Protein AF-A0A7S1CLG6-F1 (afdb_monomer)

Organism: NCBI:txid1486930

Nearest PDB structures (foldseek):
  7m5h-assembly1_B  TM=4.039E-01  e=4.325E-01  Enterococcus faecalis V583
  4f4u-assembly2_B  TM=4.617E-01  e=1.934E+00  Homo sapiens
  2b4y-assembly2_B  TM=4.571E-01  e=1.707E+00  Homo sapiens
  6eqs-assembly4_D  TM=4.333E-01  e=1.707E+00  Homo sapiens
  8z57-assembly1_A  TM=4.292E-01  e=5.589E+00  Homo sapiens

Solvent-accessible surface area (backbone atoms only — not comparable to full-atom values): 8602 Å² total; per-residue (Å²): 88,48,47,64,49,88,90,63,52,60,56,73,78,46,43,48,59,54,29,59,78,67,73,48,89,83,57,78,73,86,66,95,73,90,55,77,70,53,54,57,52,46,51,50,55,61,68,71,42,84,56,43,47,33,36,35,42,45,64,46,83,40,63,70,42,48,54,52,51,45,50,43,48,74,73,67,47,51,55,39,36,28,63,46,72,62,53,94,79,33,48,41,91,92,38,72,53,49,75,66,60,45,51,53,49,43,49,51,52,52,51,44,52,49,54,30,51,79,66,75,32,66,76,27,88,40,69,64,64,37,46,53,50,50,52,55,48,51,54,52,52,55,54,53,67,74,74,111

Foldseek 3Di:
DAFDAPPDDCCPPAQVVLCVVLVHDDDDLHDPDDDPVSVVVVVVRVVPDQEEEYEHDLQALGQVSLVVLLVCLVVVHHYQAEQEQNDCQRDYPNHGDDPVSSVVSNVSSVVSCVSCVVSVHDYDPDSNVSSVVVSVVVVVVVVVVVVD

Secondary structure (DSSP, 8-state):
-EE--TT--HIIIIIHHHHHHTT--------SS--HHHHHHHHHHHHH-SSEEEEE-TTS--HHHHHHHHHHHHTT--EEEEEPPPPTT-EETTEEPPHHHHHHHHHHHHHHHHHHHHTT-PEESSHHHHHHHHHHHHHHHHHHHTT-

InterPro domains:
  IPR039470 Nucleoside 2-deoxyribosyltransferase-like [PF15891] (1-84)

Mean predicted aligned error: 3.55 Å

Structure (mmCIF, N/CA/C/O backbone):
data_AF-A0A7S1CLG6-F1
#
_entry.id   AF-A0A7S1CLG6-F1
#
loop_
_atom_site.group_PDB
_atom_site.id
_atom_site.type_symbol
_atom_site.label_atom_id
_atom_site.label_alt_id
_atom_site.label_comp_id
_atom_site.label_asym_id
_atom_site.label_entity_id
_atom_site.label_seq_id
_atom_site.pdbx_PDB_ins_code
_atom_site.Cartn_x
_atom_site.Cartn_y
_atom_site.Cartn_z
_atom_site.occupancy
_atom_site.B_iso_or_equiv
_atom_site.auth_seq_id
_atom_site.auth_comp_id
_atom_site.auth_asym_id
_atom_site.auth_atom_id
_atom_site.pdbx_PDB_model_num
ATOM 1 N N . LEU A 1 1 ? -7.836 -3.191 0.673 1.00 95.50 1 LEU A N 1
ATOM 2 C CA . LEU A 1 1 ? -6.428 -3.616 0.473 1.00 95.50 1 LEU A CA 1
ATOM 3 C C . LEU A 1 1 ? -5.879 -2.971 -0.803 1.00 95.50 1 LEU A C 1
ATOM 5 O O . LEU A 1 1 ? -6.143 -3.481 -1.885 1.00 95.50 1 LEU A O 1
ATOM 9 N N . GLY A 1 2 ? -5.186 -1.835 -0.699 1.00 95.06 2 GLY A N 1
ATOM 10 C CA . GLY A 1 2 ? -4.715 -1.041 -1.845 1.00 95.06 2 GLY A CA 1
ATOM 11 C C . GLY A 1 2 ? -3.252 -1.299 -2.225 1.00 95.06 2 GLY A C 1
ATOM 12 O O . GLY A 1 2 ? -2.513 -1.960 -1.495 1.00 95.06 2 GLY A O 1
ATOM 13 N N . GLY A 1 3 ? -2.830 -0.767 -3.370 1.00 93.62 3 GLY A N 1
ATOM 14 C CA . GLY A 1 3 ? -1.461 -0.891 -3.872 1.00 93.62 3 GLY A CA 1
ATOM 15 C C . GLY A 1 3 ? -1.276 -2.012 -4.895 1.00 93.62 3 GLY A C 1
ATOM 16 O O . GLY A 1 3 ? -2.227 -2.397 -5.575 1.00 93.62 3 GLY A O 1
ATOM 17 N N . ALA A 1 4 ? -0.039 -2.506 -5.014 1.00 87.38 4 ALA A N 1
ATOM 18 C CA . ALA A 1 4 ? 0.409 -3.448 -6.040 1.00 87.38 4 ALA A CA 1
ATOM 19 C C . ALA A 1 4 ? -0.610 -4.572 -6.283 1.00 87.38 4 ALA A C 1
ATOM 21 O O . ALA A 1 4 ? -1.088 -5.207 -5.340 1.00 87.38 4 ALA A O 1
ATOM 22 N N . CYS A 1 5 ? -0.983 -4.755 -7.549 1.00 84.56 5 CYS A N 1
ATOM 23 C CA . CYS A 1 5 ? -1.955 -5.746 -8.000 1.00 84.56 5 CYS A CA 1
ATOM 24 C C . CYS A 1 5 ? -1.200 -6.886 -8.696 1.00 84.56 5 CYS A C 1
ATOM 26 O O . CYS A 1 5 ? -0.219 -7.374 -8.144 1.00 84.56 5 CYS A O 1
ATOM 28 N N . ASN A 1 6 ? -1.596 -7.292 -9.897 1.00 79.06 6 ASN A N 1
ATOM 29 C CA . ASN A 1 6 ? -0.868 -8.295 -10.673 1.00 79.06 6 ASN A CA 1
ATOM 30 C C . ASN A 1 6 ? 0.581 -7.831 -10.957 1.00 79.06 6 ASN A C 1
ATOM 32 O O . ASN A 1 6 ? 0.781 -6.647 -11.240 1.00 79.06 6 ASN A O 1
ATOM 36 N N . PRO A 1 7 ? 1.592 -8.717 -10.870 1.00 82.50 7 PRO A N 1
ATOM 37 C CA . PRO A 1 7 ? 1.517 -10.161 -10.592 1.00 82.50 7 PRO A CA 1
ATOM 38 C C . PRO A 1 7 ? 1.573 -10.543 -9.097 1.00 82.50 7 PRO A C 1
ATOM 40 O O . PRO A 1 7 ? 1.656 -11.723 -8.768 1.00 82.50 7 PRO A O 1
ATOM 43 N N . THR A 1 8 ? 1.551 -9.571 -8.185 1.00 84.44 8 THR A N 1
ATOM 44 C CA . THR A 1 8 ? 1.806 -9.809 -6.759 1.00 84.44 8 THR A CA 1
ATOM 45 C C . THR A 1 8 ? 0.717 -10.646 -6.093 1.00 84.44 8 THR A C 1
ATOM 47 O O . THR A 1 8 ? -0.470 -10.561 -6.424 1.00 84.44 8 THR A O 1
ATOM 50 N N . ARG A 1 9 ? 1.127 -11.426 -5.089 1.00 91.94 9 ARG A N 1
ATOM 51 C CA . ARG A 1 9 ? 0.239 -12.305 -4.315 1.00 91.94 9 ARG A CA 1
ATOM 52 C C . ARG A 1 9 ? 0.131 -11.939 -2.839 1.00 91.94 9 ARG A C 1
ATOM 54 O O . ARG A 1 9 ? -0.535 -12.641 -2.086 1.00 91.94 9 ARG A O 1
ATOM 61 N N . TRP A 1 10 ? 0.708 -10.812 -2.415 1.00 94.75 10 TRP A N 1
ATOM 62 C CA . TRP A 1 10 ? 0.767 -10.416 -1.001 1.00 94.75 10 TRP A CA 1
ATOM 63 C C . TRP A 1 10 ? -0.598 -10.386 -0.296 1.00 94.75 10 TRP A C 1
ATOM 65 O O . TRP A 1 10 ? -0.671 -10.625 0.912 1.00 94.75 10 TRP A O 1
ATOM 75 N N . ARG A 1 11 ? -1.685 -10.101 -1.034 1.00 95.12 11 ARG A N 1
ATOM 76 C CA . ARG A 1 11 ? -3.051 -10.167 -0.499 1.00 95.12 11 ARG A CA 1
ATOM 77 C C . ARG A 1 11 ? -3.386 -11.589 -0.063 1.00 95.12 11 ARG A C 1
ATOM 79 O O . ARG A 1 11 ? -3.726 -11.791 1.095 1.00 95.12 11 ARG A O 1
ATOM 86 N N . PHE A 1 12 ? -3.236 -12.547 -0.969 1.00 94.25 12 PHE A N 1
ATOM 87 C CA . PHE A 1 12 ? -3.585 -13.949 -0.755 1.00 94.25 12 PHE A CA 1
ATOM 88 C C . PHE A 1 12 ? -2.602 -14.668 0.169 1.00 94.25 12 PHE A C 1
ATOM 90 O O . PHE A 1 12 ? -3.026 -15.448 1.014 1.00 94.25 12 PHE A O 1
ATOM 97 N N . ASP A 1 13 ? -1.305 -14.387 0.038 1.00 94.38 13 ASP A N 1
ATOM 98 C CA . ASP A 1 13 ? -0.261 -15.141 0.736 1.00 94.38 13 ASP A CA 1
ATOM 99 C C . ASP A 1 13 ? -0.018 -14.627 2.170 1.00 94.38 13 ASP A C 1
ATOM 101 O O . ASP A 1 13 ? 0.467 -15.372 3.021 1.00 94.38 13 ASP A O 1
ATOM 105 N N . HIS A 1 14 ? -0.361 -13.365 2.467 1.00 94.44 14 HIS A N 1
ATOM 106 C CA . HIS A 1 14 ? -0.070 -12.752 3.770 1.00 94.44 14 HIS A CA 1
ATOM 107 C C . HIS A 1 14 ? -1.253 -12.012 4.391 1.00 94.44 14 HIS A C 1
ATOM 109 O O . HIS A 1 14 ? -1.607 -12.284 5.537 1.00 94.44 14 HIS A O 1
ATOM 115 N N . ALA A 1 15 ? -1.854 -11.054 3.680 1.00 96.75 15 ALA A N 1
ATOM 116 C CA . ALA A 1 15 ? -2.802 -10.135 4.309 1.00 96.75 15 ALA A CA 1
ATOM 117 C C . ALA A 1 15 ? -4.147 -10.788 4.638 1.00 96.75 15 ALA A C 1
ATOM 119 O O . ALA A 1 15 ? -4.598 -10.705 5.775 1.00 96.75 15 ALA A O 1
ATOM 120 N N . MET A 1 16 ? -4.780 -11.437 3.663 1.00 97.69 16 MET A N 1
ATOM 121 C CA . MET A 1 16 ? -6.103 -12.041 3.817 1.00 97.69 16 MET A CA 1
ATOM 122 C C . MET A 1 16 ? -6.104 -13.143 4.886 1.00 97.69 16 MET A C 1
ATOM 124 O O . MET A 1 16 ? -6.883 -13.004 5.827 1.00 97.69 16 MET A O 1
ATOM 128 N N . PRO A 1 17 ? -5.189 -14.142 4.868 1.00 98.06 17 PRO A N 1
ATOM 129 C CA . PRO A 1 17 ? -5.204 -15.203 5.877 1.00 98.06 17 PRO A CA 1
ATOM 130 C C . PRO A 1 17 ? -5.038 -14.679 7.308 1.00 98.06 17 PRO A C 1
ATOM 132 O O . PRO A 1 17 ? -5.716 -15.137 8.225 1.00 98.06 17 PRO A O 1
ATOM 135 N N . ALA A 1 18 ? -4.155 -13.697 7.512 1.00 98.12 18 ALA A N 1
ATOM 136 C CA . ALA A 1 18 ? -3.920 -13.118 8.831 1.00 98.12 18 ALA A CA 1
ATOM 137 C C . ALA A 1 18 ? -5.096 -12.248 9.310 1.00 98.12 18 ALA A C 1
ATOM 139 O O . A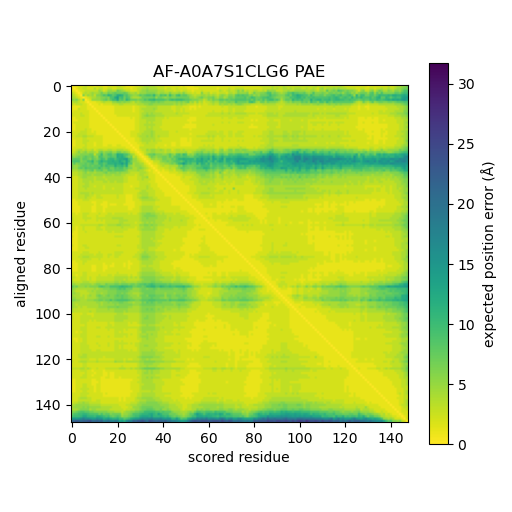LA A 1 18 ? -5.436 -12.274 10.494 1.00 98.12 18 ALA A O 1
ATOM 140 N N . LEU A 1 19 ? -5.738 -11.497 8.407 1.00 98.25 19 LEU A N 1
ATOM 141 C CA . LEU A 1 19 ? -6.927 -10.704 8.730 1.00 98.25 19 LEU A CA 1
ATOM 142 C C . LEU A 1 19 ? -8.139 -11.597 9.031 1.00 98.25 19 LEU A C 1
ATOM 144 O O . LEU A 1 19 ? -8.823 -11.345 10.024 1.00 98.25 19 LEU A O 1
ATOM 148 N N . ASP A 1 20 ? -8.345 -12.664 8.253 1.00 98.38 20 ASP A N 1
ATOM 149 C CA . ASP A 1 20 ? -9.383 -13.675 8.491 1.00 98.38 20 ASP A CA 1
ATOM 150 C C . ASP A 1 20 ? -9.191 -14.346 9.856 1.00 98.38 20 ASP A C 1
ATOM 152 O O . ASP A 1 20 ? -10.107 -14.358 10.679 1.00 98.38 20 ASP A O 1
ATOM 156 N N . ALA A 1 21 ? -7.972 -14.812 10.158 1.00 98.06 21 ALA A N 1
ATOM 157 C CA . ALA A 1 21 ? -7.642 -15.413 11.453 1.00 98.06 21 ALA A CA 1
ATOM 158 C C . ALA A 1 21 ? -7.857 -14.452 12.639 1.00 98.06 21 ALA A C 1
ATOM 160 O O . ALA A 1 21 ? -8.134 -14.884 13.759 1.00 98.06 21 ALA A O 1
ATOM 161 N N . ALA A 1 22 ? -7.738 -13.142 12.411 1.00 97.62 22 ALA A N 1
ATOM 162 C CA . ALA A 1 22 ? -7.964 -12.116 13.421 1.00 97.62 22 ALA A CA 1
ATOM 163 C C . ALA A 1 22 ? -9.414 -11.602 13.487 1.00 97.62 22 ALA A C 1
ATOM 165 O O . ALA A 1 22 ? -9.699 -10.770 14.354 1.00 97.62 22 ALA A O 1
ATOM 166 N N . GLY A 1 23 ? -10.305 -12.059 12.599 1.00 97.50 23 GLY A N 1
ATOM 167 C CA . GLY A 1 23 ? -11.685 -11.581 12.493 1.00 97.50 23 GLY A CA 1
ATOM 168 C C . GLY A 1 23 ? -11.797 -10.116 12.055 1.00 97.50 23 GLY A C 1
ATOM 169 O O . GLY A 1 23 ? -12.726 -9.422 12.466 1.00 97.50 23 GLY A O 1
ATOM 170 N N . VAL A 1 24 ? -10.831 -9.611 11.279 1.00 97.69 24 VAL A N 1
ATOM 171 C CA . VAL A 1 24 ? -10.822 -8.229 10.780 1.00 97.69 24 VAL A CA 1
ATOM 172 C C . VAL A 1 24 ? -11.358 -8.211 9.345 1.00 97.69 24 VAL A C 1
ATOM 174 O O . VAL A 1 24 ? -10.703 -8.763 8.462 1.00 97.69 24 VAL A O 1
ATOM 177 N N . PRO A 1 25 ? -12.507 -7.563 9.071 1.00 96.81 25 PRO A N 1
ATOM 178 C CA . PRO A 1 25 ? -13.068 -7.530 7.726 1.00 96.81 25 PRO A CA 1
ATOM 179 C C . PRO A 1 25 ? -12.187 -6.708 6.780 1.00 96.81 25 PRO A C 1
ATOM 181 O O . PRO A 1 25 ? -11.573 -5.711 7.173 1.00 96.81 25 PRO A O 1
ATOM 184 N N . TYR A 1 26 ? -12.160 -7.100 5.509 1.00 97.31 26 TYR A N 1
ATOM 185 C CA . TYR A 1 26 ? -11.399 -6.414 4.473 1.00 97.31 26 TYR A CA 1
ATOM 186 C C . TYR A 1 26 ? -12.126 -6.424 3.129 1.00 97.31 26 TYR A C 1
ATOM 188 O O . TYR A 1 26 ? -12.968 -7.271 2.855 1.00 97.31 26 TYR A O 1
ATOM 196 N N . TYR A 1 27 ? -11.736 -5.487 2.264 1.00 95.62 27 TYR A N 1
ATOM 197 C CA . TYR A 1 27 ? -12.103 -5.479 0.851 1.00 95.62 27 TYR A CA 1
ATOM 198 C C . TYR A 1 27 ? -10.878 -5.792 -0.016 1.00 95.62 27 TYR A C 1
ATOM 200 O O . TYR A 1 27 ? -9.836 -5.122 0.101 1.00 95.62 27 TYR A O 1
ATOM 208 N N . ASN A 1 28 ? -11.008 -6.800 -0.881 1.00 93.06 28 ASN A N 1
ATOM 209 C CA . ASN A 1 28 ? -10.017 -7.165 -1.887 1.00 93.06 28 ASN A CA 1
ATOM 210 C C . ASN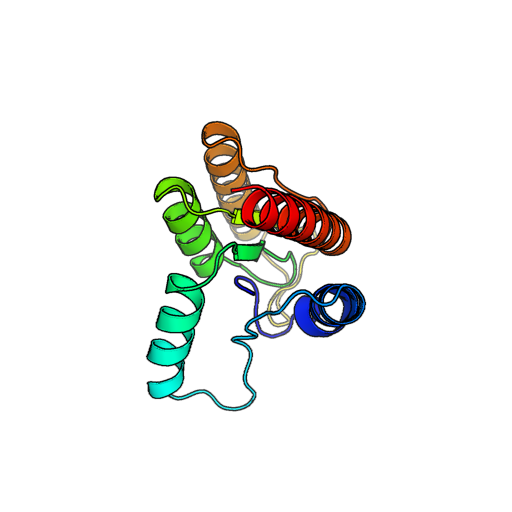 A 1 28 ? -10.432 -6.605 -3.267 1.00 93.06 28 ASN A C 1
ATOM 212 O O . ASN A 1 28 ? -11.386 -7.119 -3.841 1.00 93.06 28 ASN A O 1
ATOM 216 N N . PRO A 1 29 ? -9.725 -5.597 -3.818 1.00 86.69 29 PRO A N 1
ATOM 217 C CA . PRO A 1 29 ? -10.025 -5.051 -5.145 1.00 86.69 29 PRO A CA 1
ATOM 218 C C . PRO A 1 29 ? -9.514 -5.925 -6.303 1.00 86.69 29 PRO A C 1
ATOM 220 O O . PRO A 1 29 ? -9.846 -5.668 -7.456 1.00 86.69 29 PRO A O 1
ATOM 223 N N . GLN A 1 30 ? -8.669 -6.926 -6.034 1.00 82.19 30 GLN A N 1
ATOM 224 C CA . GLN A 1 30 ? -8.065 -7.753 -7.076 1.00 82.19 30 GLN A CA 1
ATOM 225 C C . GLN A 1 30 ? -9.061 -8.815 -7.549 1.00 82.19 30 GLN A C 1
ATOM 227 O O . GLN A 1 30 ? -9.307 -9.805 -6.860 1.00 82.19 30 GLN A O 1
ATOM 232 N N . VAL A 1 31 ? -9.614 -8.584 -8.738 1.00 79.06 31 VAL A N 1
ATOM 233 C CA . VAL A 1 31 ? -10.563 -9.461 -9.435 1.00 79.06 31 VAL A CA 1
ATOM 234 C C . VAL A 1 31 ? -9.912 -10.137 -10.645 1.00 79.06 31 VAL A C 1
ATOM 236 O O . VAL A 1 31 ? -8.928 -9.634 -11.187 1.00 79.06 31 VAL A O 1
ATOM 239 N N . ALA A 1 32 ? -10.468 -11.273 -11.078 1.00 73.31 32 ALA A N 1
ATOM 240 C CA . ALA A 1 32 ? -10.009 -11.978 -12.279 1.00 73.31 32 ALA A CA 1
ATOM 241 C C . ALA A 1 32 ? -10.414 -11.257 -13.579 1.00 73.31 32 ALA A C 1
ATOM 243 O O . ALA A 1 32 ? -9.618 -11.191 -14.511 1.00 73.31 32 ALA A O 1
ATOM 244 N N . GLU A 1 33 ? -11.619 -10.679 -13.620 1.00 76.56 33 GLU A N 1
ATOM 245 C CA . GLU A 1 33 ? -12.133 -9.917 -14.762 1.00 76.56 33 GLU A CA 1
ATOM 246 C C . GLU A 1 33 ? -12.479 -8.491 -14.337 1.00 76.56 33 GLU A C 1
ATOM 248 O O . GLU A 1 33 ? -13.232 -8.278 -13.386 1.00 76.56 33 GLU A O 1
ATOM 253 N N . TRP A 1 34 ? -11.912 -7.506 -15.035 1.00 82.25 34 TRP A N 1
ATOM 254 C CA . TRP A 1 34 ? -12.160 -6.092 -14.770 1.00 82.25 34 TRP A CA 1
ATOM 255 C C . TRP A 1 34 ? -13.424 -5.599 -15.487 1.00 82.25 34 TRP A C 1
ATOM 257 O O . TRP A 1 34 ? -13.699 -5.988 -16.620 1.00 82.25 34 TRP A O 1
ATOM 267 N N . SER A 1 35 ? -14.160 -4.689 -14.848 1.00 80.31 35 SER A N 1
ATOM 268 C CA . SER A 1 35 ? -15.244 -3.920 -15.461 1.00 80.31 35 SER A CA 1
ATOM 269 C C . SER A 1 35 ? -15.321 -2.521 -14.845 1.00 80.31 35 SER A C 1
ATOM 271 O O . SER A 1 35 ? -14.894 -2.313 -13.708 1.00 80.31 35 SER A O 1
ATOM 273 N N . GLU A 1 36 ? -15.903 -1.558 -15.561 1.00 82.31 36 GLU A N 1
ATOM 274 C CA . GLU A 1 36 ? -16.070 -0.183 -15.063 1.00 82.31 36 GLU A CA 1
ATOM 275 C C . GLU A 1 36 ? -16.879 -0.116 -13.759 1.00 82.31 36 GLU A C 1
ATOM 277 O O . GLU A 1 36 ? -16.569 0.677 -12.872 1.00 82.31 36 GLU A O 1
ATOM 282 N N . ALA A 1 37 ? -17.868 -0.999 -13.589 1.00 81.75 37 ALA A N 1
ATOM 283 C CA . ALA A 1 37 ? -18.658 -1.082 -12.361 1.00 81.75 37 ALA A CA 1
ATOM 284 C C . ALA A 1 37 ? -17.795 -1.385 -11.120 1.00 81.75 37 ALA A C 1
ATOM 286 O O . ALA A 1 37 ? -18.089 -0.901 -10.025 1.00 81.75 37 ALA A O 1
ATOM 287 N N . LEU A 1 38 ? -16.696 -2.131 -11.282 1.00 84.75 38 LEU A N 1
ATOM 288 C CA . LEU A 1 38 ? -15.780 -2.444 -10.184 1.00 84.75 38 LEU A CA 1
ATOM 289 C C . LEU A 1 38 ? -14.984 -1.227 -9.709 1.00 84.75 38 LEU A C 1
ATOM 291 O O . LEU A 1 38 ? -14.601 -1.186 -8.542 1.00 84.75 38 LEU A O 1
ATOM 295 N N . VAL A 1 39 ? -14.796 -0.211 -10.559 1.00 84.25 39 VAL A N 1
ATOM 296 C CA . VAL A 1 39 ? -14.151 1.051 -10.164 1.00 84.25 39 VAL A CA 1
ATOM 297 C C . VAL A 1 39 ? -14.993 1.767 -9.110 1.00 84.25 39 VAL A C 1
ATOM 299 O O . VAL A 1 39 ? -14.469 2.194 -8.082 1.00 84.25 39 VAL A O 1
ATOM 302 N N . ALA A 1 40 ? -16.308 1.853 -9.328 1.00 87.88 40 ALA A N 1
ATOM 303 C CA . ALA A 1 40 ? -17.225 2.485 -8.382 1.00 87.88 40 ALA A CA 1
ATOM 304 C C . ALA A 1 40 ? -17.301 1.709 -7.057 1.00 87.88 40 ALA A C 1
ATOM 306 O O . ALA A 1 40 ? -17.285 2.313 -5.983 1.00 87.88 40 ALA A O 1
ATOM 307 N N . ILE A 1 41 ? -17.320 0.373 -7.123 1.00 89.56 41 ILE A N 1
ATOM 308 C CA . ILE A 1 41 ? -17.334 -0.491 -5.934 1.00 89.56 41 ILE A CA 1
ATOM 309 C C . ILE A 1 41 ? -16.033 -0.342 -5.140 1.00 89.56 41 ILE A C 1
ATOM 311 O O . ILE A 1 41 ? -16.073 -0.185 -3.920 1.00 89.56 41 ILE A O 1
ATOM 315 N N . GLU A 1 42 ? -14.877 -0.335 -5.810 1.00 90.31 42 GLU A N 1
ATOM 316 C CA . GLU A 1 42 ? -13.598 -0.107 -5.141 1.00 90.31 42 GLU A CA 1
ATOM 317 C C . GLU A 1 42 ? -13.546 1.277 -4.486 1.00 90.31 42 GLU A C 1
ATOM 319 O O . GLU A 1 42 ? -13.094 1.398 -3.344 1.00 90.31 42 GLU A O 1
ATOM 324 N N . ALA A 1 43 ? -14.015 2.314 -5.183 1.00 89.56 43 ALA A N 1
ATOM 325 C CA . ALA A 1 43 ? -14.052 3.670 -4.652 1.00 89.56 43 ALA A CA 1
ATOM 326 C C . ALA A 1 43 ? -14.923 3.759 -3.388 1.00 89.56 43 ALA A C 1
ATOM 328 O O . ALA A 1 43 ? -14.472 4.315 -2.384 1.00 89.56 43 ALA A O 1
ATOM 329 N N . ALA A 1 44 ? -16.114 3.152 -3.400 1.00 92.94 44 ALA A N 1
ATOM 330 C CA . ALA A 1 44 ? -17.001 3.089 -2.239 1.00 92.94 44 ALA A CA 1
ATOM 331 C C . ALA A 1 44 ? -16.356 2.323 -1.073 1.00 92.94 44 ALA A C 1
ATOM 333 O O . ALA A 1 44 ? -16.221 2.857 0.026 1.00 92.94 44 ALA A O 1
ATOM 334 N N . ALA A 1 45 ? -15.828 1.121 -1.325 1.00 94.38 45 ALA A N 1
ATOM 335 C CA . ALA A 1 45 ? -15.167 0.322 -0.293 1.00 94.38 45 ALA A CA 1
ATOM 336 C C . ALA A 1 45 ? -13.966 1.051 0.341 1.00 94.38 45 ALA A C 1
ATOM 338 O O . ALA A 1 45 ? -13.706 0.931 1.538 1.00 94.38 45 ALA A O 1
ATOM 339 N N . LYS A 1 46 ? -13.222 1.828 -0.451 1.00 94.31 46 LYS A N 1
ATOM 340 C CA . LYS A 1 46 ? -12.089 2.646 0.005 1.00 94.31 46 LYS A CA 1
ATOM 341 C C . LYS A 1 46 ? -12.536 3.890 0.772 1.00 94.31 46 LYS A C 1
ATOM 343 O O . LYS A 1 46 ? -11.862 4.296 1.727 1.00 94.31 46 LYS A O 1
ATOM 348 N N . HIS A 1 47 ? -13.651 4.496 0.376 1.00 93.81 47 HIS A N 1
ATOM 349 C CA . HIS A 1 47 ? -14.278 5.589 1.109 1.00 93.81 47 HIS A CA 1
ATOM 350 C C . HIS A 1 47 ? -14.708 5.123 2.506 1.00 93.81 47 HIS A C 1
ATOM 352 O O . HIS A 1 47 ? -14.254 5.696 3.497 1.00 93.81 47 HIS A O 1
ATOM 358 N N . ASP A 1 48 ? -15.442 4.014 2.581 1.00 95.31 48 ASP A N 1
ATOM 359 C CA . ASP A 1 48 ? -16.029 3.490 3.821 1.00 95.31 48 ASP A CA 1
ATOM 360 C C . ASP A 1 48 ? -15.006 2.824 4.755 1.00 95.31 48 ASP A C 1
ATOM 362 O O . ASP A 1 48 ? -15.237 2.667 5.958 1.00 95.31 48 ASP A O 1
ATOM 366 N N . ALA A 1 49 ? -13.844 2.432 4.228 1.00 97.06 49 ALA A N 1
ATOM 367 C CA . ALA A 1 49 ? -12.817 1.762 5.010 1.00 97.06 49 ALA A CA 1
ATOM 368 C C . ALA A 1 49 ? -12.322 2.615 6.194 1.00 97.06 49 ALA A C 1
ATOM 370 O O . ALA A 1 49 ? -11.800 3.725 6.050 1.00 97.06 49 ALA A O 1
ATOM 371 N N . ALA A 1 50 ? -12.379 2.023 7.388 1.00 96.88 50 ALA A N 1
ATOM 372 C CA . ALA A 1 50 ? -11.866 2.618 8.619 1.00 96.88 50 ALA A CA 1
ATOM 373 C C . ALA A 1 50 ? -10.338 2.830 8.597 1.00 96.88 50 ALA A C 1
ATOM 375 O O . ALA A 1 50 ? -9.833 3.761 9.229 1.00 96.88 50 ALA A O 1
ATOM 376 N N . ALA A 1 51 ? -9.614 1.962 7.886 1.00 97.75 51 ALA A N 1
ATOM 377 C CA . ALA A 1 51 ? -8.186 2.061 7.620 1.00 97.75 51 ALA A CA 1
ATOM 378 C C . ALA A 1 51 ? -7.837 1.422 6.271 1.00 97.75 51 ALA A C 1
ATOM 380 O O . ALA A 1 51 ? -8.563 0.573 5.757 1.00 97.75 51 ALA A O 1
ATOM 381 N N . LEU A 1 52 ? -6.695 1.820 5.717 1.00 98.25 52 LEU A N 1
ATOM 382 C CA . LEU A 1 52 ? -6.216 1.411 4.403 1.00 98.25 52 LEU A CA 1
ATOM 383 C C . LEU A 1 52 ? -4.820 0.800 4.543 1.00 98.25 52 LEU A C 1
ATOM 385 O O . LEU A 1 52 ? -3.886 1.478 4.956 1.00 98.25 52 LEU A O 1
ATOM 389 N N . LEU A 1 53 ? -4.671 -0.476 4.187 1.00 98.38 53 LEU A N 1
ATOM 390 C CA . LEU A 1 53 ? -3.362 -1.104 3.982 1.00 98.38 53 LEU A CA 1
ATOM 391 C C . LEU A 1 53 ? -2.946 -0.904 2.524 1.00 98.38 53 LEU A C 1
ATOM 393 O O . LEU A 1 53 ? -3.682 -1.334 1.631 1.00 98.38 53 LEU A O 1
ATOM 397 N N . PHE A 1 54 ? -1.797 -0.267 2.307 1.00 97.88 54 PHE A N 1
ATOM 398 C CA . PHE A 1 54 ? -1.222 0.020 0.996 1.00 97.88 54 PHE A CA 1
ATOM 399 C C . PHE A 1 54 ? 0.147 -0.641 0.845 1.00 97.88 54 PHE A C 1
ATOM 401 O O . PHE A 1 54 ? 1.024 -0.430 1.681 1.00 97.88 54 PHE A O 1
ATOM 408 N N . VAL A 1 55 ? 0.342 -1.414 -0.226 1.00 98.12 55 VAL A N 1
ATOM 409 C CA . VAL A 1 55 ? 1.616 -2.095 -0.508 1.00 98.12 55 VAL A CA 1
ATOM 410 C C . VAL A 1 55 ? 2.221 -1.590 -1.812 1.00 98.12 55 VAL A C 1
ATOM 412 O O . VAL A 1 55 ? 1.668 -1.801 -2.891 1.00 98.12 55 VAL A O 1
ATOM 415 N N . ILE A 1 56 ? 3.378 -0.935 -1.724 1.00 97.75 56 ILE A N 1
ATOM 416 C CA . ILE A 1 56 ? 4.218 -0.580 -2.871 1.00 97.75 56 ILE A CA 1
ATOM 417 C C . ILE A 1 56 ? 5.298 -1.652 -2.995 1.00 97.75 56 ILE A C 1
ATOM 419 O O . ILE A 1 56 ? 6.351 -1.560 -2.368 1.00 97.75 56 ILE A O 1
ATOM 423 N N . SER A 1 57 ? 4.995 -2.693 -3.770 1.00 95.44 57 SER A N 1
ATOM 424 C CA . SER A 1 57 ? 5.878 -3.851 -3.924 1.00 95.44 57 SER A CA 1
ATOM 425 C C . SER A 1 57 ? 7.062 -3.571 -4.858 1.00 95.44 57 SER A C 1
ATOM 427 O O . SER A 1 57 ? 6.951 -2.781 -5.804 1.00 95.44 57 SER A O 1
ATOM 429 N N . ALA A 1 58 ? 8.184 -4.254 -4.628 1.00 94.38 58 ALA A N 1
ATOM 430 C CA . ALA A 1 58 ? 9.333 -4.296 -5.530 1.00 94.38 58 ALA A CA 1
ATOM 431 C C . ALA A 1 58 ? 9.079 -5.127 -6.808 1.00 94.38 58 ALA A C 1
ATOM 433 O O . ALA A 1 58 ? 9.877 -5.077 -7.739 1.00 94.38 58 ALA A O 1
ATOM 434 N N . GLU A 1 59 ? 7.959 -5.845 -6.898 1.00 92.94 59 GLU A N 1
ATOM 435 C CA . GLU A 1 59 ? 7.551 -6.593 -8.098 1.00 92.94 59 GLU A CA 1
ATOM 436 C C . GLU A 1 59 ? 6.858 -5.707 -9.150 1.00 92.94 59 GLU A C 1
ATOM 438 O O . GLU A 1 59 ? 6.572 -6.152 -10.258 1.00 92.94 59 GLU A O 1
ATOM 443 N N . THR A 1 60 ? 6.570 -4.441 -8.820 1.00 93.94 60 THR A N 1
ATOM 444 C CA . THR A 1 60 ? 5.883 -3.498 -9.715 1.00 93.94 60 THR A CA 1
ATOM 445 C C . THR A 1 60 ? 6.592 -2.145 -9.756 1.00 93.94 60 THR A C 1
ATOM 447 O O . THR A 1 60 ? 7.299 -1.749 -8.825 1.00 93.94 60 THR A O 1
ATOM 450 N N . ARG A 1 61 ? 6.341 -1.354 -10.805 1.00 95.31 61 ARG A N 1
ATOM 451 C CA . ARG A 1 61 ? 6.776 0.057 -10.835 1.00 95.31 61 ARG A CA 1
ATOM 452 C C . ARG A 1 61 ? 6.073 0.881 -9.752 1.00 95.31 61 ARG A C 1
ATOM 454 O O . ARG A 1 61 ? 6.702 1.739 -9.134 1.00 95.31 61 ARG A O 1
ATOM 461 N N . GLY A 1 62 ? 4.798 0.582 -9.491 1.00 94.88 62 GLY A N 1
ATOM 462 C CA . GLY A 1 62 ? 4.034 1.105 -8.355 1.00 94.88 62 GLY A CA 1
ATOM 463 C C . GLY A 1 62 ? 3.669 2.590 -8.426 1.00 94.88 62 GLY A C 1
ATOM 464 O O . GLY A 1 62 ? 3.204 3.130 -7.431 1.00 94.88 62 GLY A O 1
ATOM 465 N N . VAL A 1 63 ? 3.870 3.266 -9.564 1.00 96.00 63 VAL A N 1
ATOM 466 C CA . VAL A 1 63 ? 3.740 4.733 -9.673 1.00 96.00 63 VAL A CA 1
ATOM 467 C C . VAL A 1 63 ? 2.342 5.231 -9.305 1.00 96.00 63 VAL A C 1
ATOM 469 O O . VAL A 1 63 ? 2.227 6.087 -8.433 1.00 96.00 63 VAL A O 1
ATOM 472 N N . ALA A 1 64 ? 1.288 4.662 -9.898 1.00 94.75 64 ALA A N 1
ATOM 473 C CA . ALA A 1 64 ? -0.092 5.036 -9.575 1.00 94.75 64 ALA A CA 1
ATOM 474 C C . ALA A 1 64 ? -0.407 4.810 -8.086 1.00 94.75 64 ALA A C 1
ATOM 476 O O . ALA A 1 64 ? -0.904 5.707 -7.410 1.00 94.75 64 ALA A O 1
ATOM 477 N N . SER A 1 65 ? -0.002 3.657 -7.546 1.00 96.19 65 SER A N 1
ATOM 478 C CA . SER A 1 65 ? -0.164 3.327 -6.129 1.00 96.19 65 SER A CA 1
ATOM 479 C C . SER A 1 65 ? 0.557 4.310 -5.202 1.00 96.19 65 SER A C 1
ATOM 481 O O . SER A 1 65 ? 0.054 4.607 -4.123 1.00 96.19 65 SER A O 1
ATOM 483 N N . MET A 1 66 ? 1.731 4.822 -5.591 1.00 98.31 66 MET A N 1
ATOM 484 C CA . MET A 1 66 ? 2.453 5.822 -4.798 1.00 98.31 66 MET A CA 1
ATOM 485 C C . MET A 1 66 ? 1.716 7.165 -4.764 1.00 98.31 66 MET A C 1
ATOM 487 O O . MET A 1 66 ? 1.668 7.803 -3.711 1.00 98.31 66 MET A O 1
ATOM 491 N N . VAL A 1 67 ? 1.136 7.586 -5.893 1.00 98.19 67 VAL A N 1
ATOM 492 C CA . VAL A 1 67 ? 0.326 8.814 -5.973 1.00 98.19 67 VAL A CA 1
ATOM 493 C C . VAL A 1 67 ? -0.905 8.684 -5.083 1.00 98.19 67 VAL A C 1
ATOM 495 O O . VAL A 1 67 ? -1.129 9.530 -4.221 1.00 98.19 67 VAL A O 1
ATOM 498 N N . GLU A 1 68 ? -1.637 7.583 -5.220 1.00 97.50 68 GLU A N 1
ATOM 499 C CA . GLU A 1 68 ? -2.850 7.331 -4.445 1.00 97.50 68 GLU A CA 1
ATOM 500 C C . GLU A 1 68 ? -2.566 7.217 -2.938 1.00 97.50 68 GLU A C 1
ATOM 502 O O . GLU A 1 68 ? -3.250 7.824 -2.115 1.00 97.50 68 GLU A O 1
ATOM 507 N N . ALA A 1 69 ? -1.510 6.494 -2.549 1.00 98.25 69 ALA A N 1
ATOM 508 C CA . ALA A 1 69 ? -1.095 6.422 -1.150 1.00 98.25 69 ALA A CA 1
ATOM 509 C C . ALA A 1 69 ? -0.754 7.811 -0.592 1.00 98.25 69 ALA A C 1
ATOM 511 O O . ALA A 1 69 ? -1.148 8.134 0.529 1.00 98.25 69 ALA A O 1
ATOM 512 N N . SER A 1 70 ? -0.052 8.642 -1.372 1.00 98.44 70 SER A N 1
ATOM 513 C CA . SER A 1 70 ? 0.292 10.012 -0.973 1.00 98.44 70 SER A CA 1
ATOM 514 C C . SER A 1 70 ? -0.961 10.856 -0.754 1.00 98.44 70 SER A C 1
ATOM 516 O O . SER A 1 70 ? -1.077 11.513 0.281 1.00 98.44 70 SER 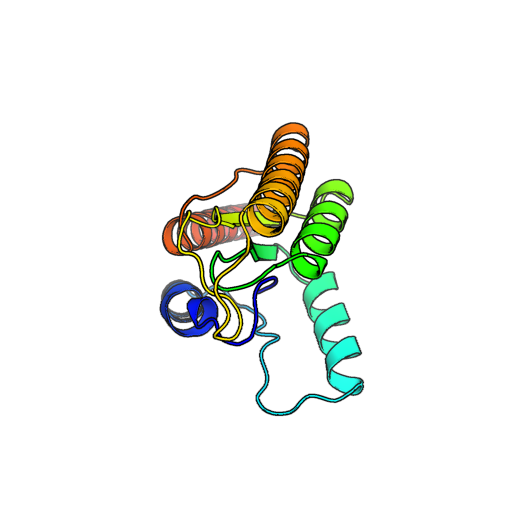A O 1
ATOM 518 N N . GLU A 1 71 ? -1.916 10.796 -1.683 1.00 98.25 71 GLU A N 1
ATOM 519 C CA . GLU A 1 71 ? -3.205 11.481 -1.581 1.00 98.25 71 GLU A CA 1
ATOM 520 C C . GLU A 1 71 ? -3.929 11.089 -0.287 1.00 98.25 71 GLU A C 1
ATOM 522 O O . GLU A 1 71 ? -4.210 11.948 0.551 1.00 98.25 71 GLU A O 1
ATOM 527 N N . LEU A 1 72 ? -4.136 9.789 -0.064 1.00 98.31 72 LEU A N 1
ATOM 528 C CA . LEU A 1 72 ? -4.852 9.265 1.102 1.00 98.31 72 LEU A CA 1
ATOM 529 C C . LEU A 1 72 ? -4.173 9.641 2.426 1.00 98.31 72 LEU A C 1
ATOM 531 O O . LEU A 1 72 ? -4.853 10.015 3.386 1.00 98.31 72 LEU A O 1
ATOM 535 N N . ILE A 1 73 ? -2.839 9.581 2.477 1.00 98.56 73 ILE A N 1
ATOM 536 C CA . ILE A 1 73 ? -2.053 10.021 3.636 1.00 98.56 73 ILE A CA 1
ATOM 537 C C . ILE A 1 73 ? -2.269 11.519 3.886 1.00 98.56 73 ILE A C 1
ATOM 539 O O . ILE A 1 73 ? -2.515 11.933 5.020 1.00 98.56 73 ILE A O 1
ATOM 543 N N . THR A 1 74 ? -2.203 12.348 2.842 1.00 98.25 74 THR A N 1
ATOM 544 C CA . THR A 1 74 ? -2.361 13.804 2.983 1.00 98.25 74 THR A CA 1
ATOM 545 C C . THR A 1 74 ? -3.788 14.234 3.315 1.00 98.25 74 THR A C 1
ATOM 547 O O . THR A 1 74 ? -3.957 15.230 4.017 1.00 98.25 74 THR A O 1
ATOM 550 N N . ALA A 1 75 ? -4.789 13.448 2.913 1.00 97.75 75 ALA A N 1
ATOM 551 C CA . ALA A 1 75 ? -6.191 13.609 3.289 1.00 97.75 75 ALA A CA 1
ATOM 552 C C . ALA A 1 75 ? -6.489 13.188 4.745 1.00 97.75 75 ALA A C 1
ATOM 554 O O . ALA A 1 75 ? -7.638 13.227 5.179 1.00 97.75 75 ALA A O 1
ATOM 555 N N . GLY A 1 76 ? -5.478 12.756 5.509 1.00 97.56 76 GLY A N 1
ATOM 556 C CA . GLY A 1 76 ? -5.629 12.368 6.913 1.00 97.56 76 GLY A CA 1
ATOM 557 C C . GLY A 1 76 ? -6.277 10.997 7.121 1.00 97.56 76 GLY A C 1
ATOM 558 O O . GLY A 1 76 ? -6.703 10.681 8.233 1.00 97.56 76 GLY A O 1
ATOM 559 N N . ARG A 1 77 ? -6.361 10.156 6.080 1.00 98.00 77 ARG A N 1
ATOM 560 C CA . ARG A 1 77 ? -6.885 8.790 6.219 1.00 98.00 77 ARG A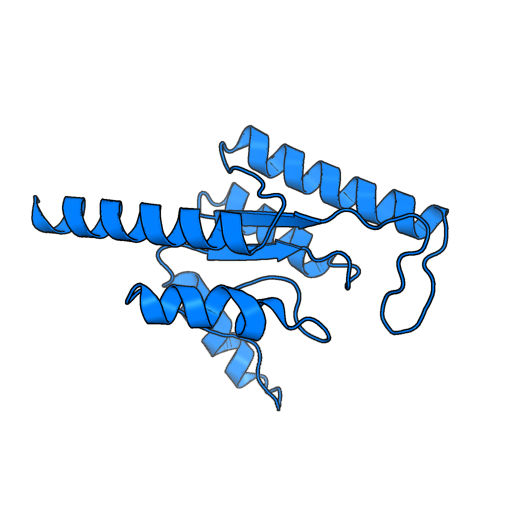 CA 1
ATOM 561 C C . ARG A 1 77 ? -5.926 7.934 7.044 1.00 98.00 77 ARG A C 1
ATOM 563 O O . ARG A 1 77 ? -4.709 8.120 7.026 1.00 98.00 77 ARG A O 1
ATOM 570 N N . LYS A 1 78 ? -6.469 6.933 7.746 1.00 98.19 78 LYS A N 1
ATOM 571 C CA . LYS A 1 78 ? -5.646 5.972 8.487 1.00 98.19 78 LYS A CA 1
ATOM 572 C C . LYS A 1 78 ? -4.989 4.988 7.520 1.00 98.19 78 LYS A C 1
ATOM 574 O O . LYS A 1 78 ? -5.598 3.989 7.150 1.00 98.19 78 LYS A O 1
ATOM 579 N N . VAL A 1 79 ? -3.749 5.268 7.133 1.00 98.56 79 VAL A N 1
ATOM 580 C CA . VAL A 1 79 ? -2.971 4.425 6.217 1.00 98.56 79 VAL A CA 1
ATOM 581 C C . VAL A 1 79 ? -1.928 3.604 6.981 1.00 98.56 79 VAL A C 1
ATOM 583 O O . VAL A 1 79 ? -1.279 4.104 7.898 1.00 98.56 79 VAL A O 1
ATOM 586 N N . PHE A 1 80 ? -1.776 2.342 6.589 1.00 98.56 80 PHE A N 1
ATOM 587 C CA . PHE A 1 80 ? -0.651 1.468 6.914 1.00 98.56 80 PHE A CA 1
ATOM 588 C C . PHE A 1 80 ? 0.096 1.209 5.612 1.00 98.56 80 PHE A C 1
ATOM 590 O O . PHE A 1 80 ? -0.491 0.685 4.665 1.00 98.56 80 PHE A O 1
ATOM 597 N N . LEU A 1 81 ? 1.359 1.621 5.538 1.00 98.75 81 LEU A N 1
ATOM 598 C CA . LEU A 1 81 ? 2.111 1.636 4.288 1.00 98.75 81 LEU A CA 1
ATOM 599 C C . LEU A 1 81 ? 3.251 0.620 4.329 1.00 98.75 81 LEU A C 1
ATOM 601 O O . LEU A 1 81 ? 4.073 0.660 5.237 1.00 98.75 81 LEU A O 1
ATOM 605 N N . VAL A 1 82 ? 3.337 -0.233 3.314 1.00 98.62 82 VAL A N 1
ATOM 606 C CA . VAL A 1 82 ? 4.534 -1.014 2.978 1.00 98.62 82 VAL A CA 1
ATOM 607 C C . VAL A 1 82 ? 5.163 -0.381 1.745 1.00 98.62 82 VAL A C 1
ATOM 609 O O . VAL A 1 82 ? 4.464 -0.130 0.763 1.00 98.62 82 VAL A O 1
ATOM 612 N N . CYS A 1 83 ? 6.467 -0.119 1.785 1.00 97.75 83 CYS A N 1
ATOM 613 C CA . CYS A 1 83 ? 7.191 0.446 0.650 1.00 97.75 83 CYS A CA 1
ATOM 614 C C . CYS A 1 83 ? 8.520 -0.285 0.461 1.00 97.75 83 CYS A C 1
ATOM 616 O O . CYS A 1 83 ? 9.455 -0.102 1.240 1.00 97.75 83 CYS A O 1
ATOM 618 N N . GLU A 1 84 ? 8.579 -1.140 -0.557 1.00 96.56 84 GLU A N 1
ATOM 619 C CA . GLU A 1 84 ? 9.735 -1.981 -0.856 1.00 96.56 84 GLU A C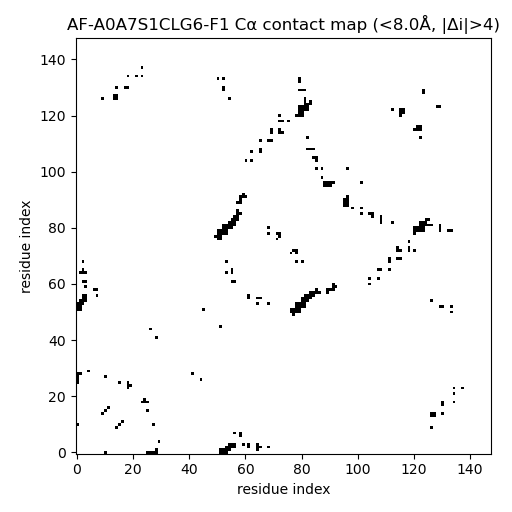A 1
ATOM 620 C C . GLU A 1 84 ? 10.637 -1.312 -1.892 1.00 96.56 84 GLU A C 1
ATOM 622 O O . GLU A 1 84 ? 10.174 -0.806 -2.917 1.00 96.56 84 GLU A O 1
ATOM 627 N N . GLU A 1 85 ? 11.943 -1.335 -1.645 1.00 95.25 85 GLU A N 1
ATOM 628 C CA . GLU A 1 85 ? 12.936 -0.790 -2.566 1.00 95.25 85 GLU A CA 1
ATOM 629 C C . GLU A 1 85 ? 13.224 -1.750 -3.731 1.00 95.25 85 GLU A C 1
ATOM 631 O O . GLU A 1 85 ? 13.439 -2.949 -3.532 1.00 95.25 85 GLU A O 1
ATOM 636 N N . LEU A 1 86 ? 13.317 -1.209 -4.951 1.00 95.69 86 LEU A N 1
ATOM 637 C CA . LEU A 1 86 ? 13.747 -1.964 -6.126 1.00 95.69 86 LEU A CA 1
ATOM 638 C C . LEU A 1 86 ? 15.259 -2.209 -6.078 1.00 95.69 86 LEU A C 1
ATOM 640 O O . LEU A 1 86 ? 16.060 -1.273 -6.166 1.00 95.69 86 LEU A O 1
ATOM 644 N N . GLN A 1 87 ? 15.638 -3.480 -5.990 1.00 95.19 87 GLN A N 1
ATOM 645 C CA . GLN A 1 87 ? 17.032 -3.923 -5.942 1.00 95.19 87 GLN A CA 1
ATOM 646 C C . GLN A 1 87 ? 17.724 -3.813 -7.311 1.00 95.19 87 GLN A C 1
ATOM 648 O O . GLN A 1 87 ? 17.075 -3.672 -8.346 1.00 95.19 87 GLN A O 1
ATOM 653 N N . GLU A 1 88 ? 19.058 -3.888 -7.346 1.00 91.00 88 GLU A N 1
ATOM 654 C CA . GLU A 1 88 ? 19.859 -3.685 -8.569 1.00 91.00 88 GLU A CA 1
ATOM 655 C C . GLU A 1 88 ? 19.485 -4.611 -9.738 1.00 91.00 88 GLU A C 1
ATOM 657 O O . GLU A 1 88 ? 19.662 -4.256 -10.906 1.00 91.00 88 GLU A O 1
ATOM 662 N N . HIS A 1 89 ? 18.945 -5.788 -9.435 1.00 88.69 89 HIS A N 1
ATOM 663 C CA . HIS A 1 89 ? 18.522 -6.785 -10.419 1.00 88.69 89 HIS A CA 1
ATOM 664 C C . HIS A 1 89 ? 17.000 -6.961 -10.464 1.00 88.69 89 HIS A C 1
ATOM 666 O O . HIS A 1 89 ? 16.513 -7.989 -10.930 1.00 88.69 89 HIS A O 1
ATOM 672 N N . ALA A 1 90 ? 16.250 -5.960 -9.988 1.00 91.31 90 ALA A N 1
ATOM 673 C CA . ALA A 1 90 ? 14.797 -5.974 -10.030 1.00 91.31 90 ALA A CA 1
ATOM 674 C C . ALA A 1 90 ? 14.290 -6.161 -11.466 1.00 91.31 90 ALA A C 1
ATOM 676 O O . ALA A 1 90 ? 14.762 -5.525 -12.415 1.00 91.31 90 ALA A O 1
ATOM 677 N N . THR A 1 91 ? 13.310 -7.048 -11.587 1.00 91.88 91 THR A N 1
ATOM 678 C CA . THR A 1 91 ? 12.615 -7.366 -12.828 1.00 91.88 91 THR A CA 1
ATOM 679 C C . THR A 1 91 ? 11.144 -7.061 -12.611 1.00 91.88 91 THR A C 1
ATOM 681 O O . THR A 1 91 ? 10.569 -7.506 -11.622 1.00 91.88 91 THR A O 1
ATOM 684 N N . VAL A 1 92 ? 10.549 -6.294 -13.519 1.00 90.69 92 VAL A N 1
ATOM 685 C CA . VAL A 1 92 ? 9.123 -5.957 -13.500 1.00 90.69 92 VAL A CA 1
ATOM 686 C C . VAL A 1 92 ? 8.550 -6.312 -14.862 1.00 90.69 92 VAL A C 1
ATOM 688 O O . VAL A 1 92 ? 9.137 -5.952 -15.883 1.00 90.69 92 VAL A O 1
ATOM 691 N N . ASP A 1 93 ? 7.439 -7.047 -14.879 1.00 87.25 93 ASP A N 1
ATOM 692 C CA . ASP A 1 93 ? 6.791 -7.537 -16.105 1.00 87.25 93 ASP A CA 1
ATOM 693 C C . ASP A 1 93 ? 7.768 -8.298 -17.025 1.00 87.25 93 ASP A C 1
ATOM 695 O O . ASP A 1 93 ? 7.855 -8.062 -18.228 1.00 87.25 93 ASP A O 1
ATOM 699 N N . GLY A 1 94 ? 8.599 -9.161 -16.429 1.00 88.62 94 GLY A N 1
ATOM 700 C CA . GLY A 1 94 ? 9.614 -9.942 -17.147 1.00 88.62 94 GLY A CA 1
ATOM 701 C C . GLY A 1 94 ? 10.809 -9.135 -17.671 1.00 88.62 94 GLY A C 1
ATOM 702 O O . GLY A 1 94 ? 11.713 -9.713 -18.270 1.00 88.62 94 GLY A O 1
ATOM 703 N N . THR A 1 95 ? 10.861 -7.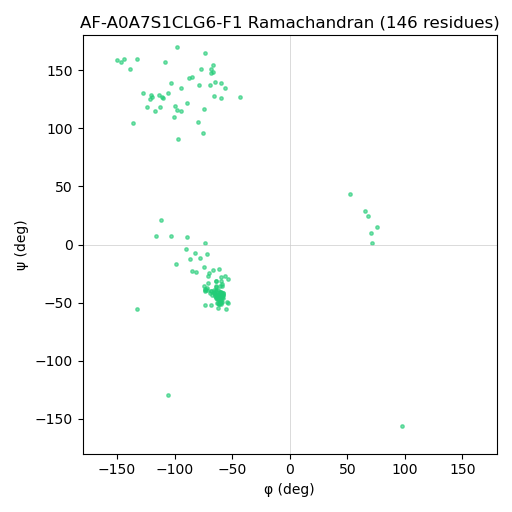822 -17.424 1.00 90.62 95 THR A N 1
ATOM 704 C CA . THR A 1 95 ? 11.916 -6.937 -17.931 1.00 90.62 95 THR A CA 1
ATOM 705 C C . THR A 1 95 ? 12.821 -6.446 -16.805 1.00 90.62 95 THR A C 1
ATOM 707 O O . THR A 1 95 ? 12.352 -5.887 -15.810 1.00 90.62 95 THR A O 1
ATOM 710 N N . LYS A 1 96 ? 14.139 -6.623 -16.963 1.00 94.38 96 LYS A N 1
ATOM 711 C CA . LYS A 1 96 ? 15.132 -6.075 -16.030 1.00 94.38 96 LYS A CA 1
ATOM 712 C C . LYS A 1 96 ? 15.115 -4.550 -16.097 1.00 94.38 96 LYS A C 1
ATOM 714 O O . LYS A 1 96 ? 15.275 -3.977 -17.174 1.00 94.38 96 LYS A O 1
ATOM 719 N N . LEU A 1 97 ? 14.978 -3.899 -14.946 1.00 94.88 97 LEU A N 1
ATOM 720 C CA . LEU A 1 97 ? 14.948 -2.440 -14.886 1.00 94.88 97 LEU A CA 1
ATOM 721 C C . LEU A 1 97 ? 16.317 -1.835 -15.213 1.00 94.88 97 LEU A C 1
ATOM 723 O O . LEU A 1 97 ? 17.361 -2.279 -14.719 1.00 94.88 97 LEU A O 1
ATOM 727 N N . GLY A 1 98 ? 16.307 -0.764 -16.006 1.00 96.19 98 GLY A N 1
ATOM 728 C CA . GLY A 1 98 ? 17.503 0.033 -16.259 1.00 96.19 98 GLY A CA 1
ATOM 729 C C . GLY A 1 98 ? 17.972 0.766 -14.996 1.00 96.19 98 GLY A C 1
ATOM 730 O O . GLY A 1 98 ? 17.182 1.093 -14.111 1.00 96.19 98 GLY A O 1
ATOM 731 N N . LYS A 1 99 ? 19.270 1.093 -14.912 1.00 96.56 99 LYS A N 1
ATOM 732 C CA . LYS A 1 99 ? 19.838 1.818 -13.756 1.00 96.56 99 LYS A CA 1
ATOM 733 C C . LYS A 1 99 ? 19.154 3.171 -13.510 1.00 96.56 99 LYS A C 1
ATOM 735 O O . LYS A 1 99 ? 18.915 3.521 -12.357 1.00 96.56 99 LYS A O 1
ATOM 740 N N . ALA A 1 100 ? 18.866 3.922 -14.575 1.00 96.88 100 ALA A N 1
ATOM 741 C CA . ALA A 1 100 ? 18.206 5.226 -14.487 1.00 96.88 100 ALA A CA 1
ATOM 742 C C . ALA A 1 100 ? 16.747 5.088 -14.025 1.00 96.88 100 ALA A C 1
ATOM 744 O O . ALA A 1 100 ? 16.378 5.674 -13.013 1.00 96.88 100 ALA A O 1
ATOM 745 N N . GLU A 1 101 ? 15.970 4.226 -14.688 1.00 96.62 101 GLU A N 1
ATOM 746 C CA . GLU A 1 101 ? 14.575 3.935 -14.329 1.00 96.62 101 GLU A CA 1
ATOM 747 C C . GLU A 1 101 ? 14.447 3.499 -12.864 1.00 96.62 101 GLU A C 1
ATOM 749 O O . GLU A 1 101 ? 13.673 4.073 -12.102 1.00 96.62 101 GLU A O 1
ATOM 754 N N . ARG A 1 102 ? 15.268 2.537 -12.429 1.00 97.25 102 ARG A N 1
ATOM 755 C CA . ARG A 1 102 ? 15.282 2.072 -11.038 1.00 97.25 102 ARG A CA 1
ATOM 756 C C . ARG A 1 102 ? 15.588 3.201 -10.054 1.00 97.25 102 ARG A C 1
ATOM 758 O O . ARG A 1 102 ? 14.945 3.291 -9.010 1.00 97.25 102 ARG A O 1
ATOM 765 N N . LYS A 1 103 ? 16.563 4.061 -10.369 1.00 97.62 103 LYS A N 1
ATOM 766 C CA . LYS A 1 103 ? 16.921 5.207 -9.522 1.00 97.62 103 LYS A CA 1
ATOM 767 C C . LYS A 1 103 ? 15.737 6.161 -9.360 1.00 97.62 103 LYS A C 1
ATOM 769 O O . LYS A 1 103 ? 15.483 6.611 -8.245 1.00 97.62 103 LYS A O 1
ATOM 774 N N . ASP A 1 104 ? 15.009 6.443 -10.434 1.00 97.81 104 ASP A N 1
ATOM 775 C CA . ASP A 1 104 ? 13.855 7.341 -10.385 1.00 97.81 104 ASP A CA 1
ATOM 776 C C . ASP A 1 104 ? 12.661 6.708 -9.654 1.00 97.81 104 ASP A C 1
ATOM 778 O O . ASP A 1 104 ? 12.029 7.362 -8.823 1.00 97.81 104 ASP A O 1
ATOM 782 N N . LEU A 1 105 ? 12.411 5.410 -9.850 1.00 97.75 105 LEU A N 1
ATOM 783 C CA . LEU A 1 105 ? 11.377 4.674 -9.117 1.00 97.75 105 LEU A CA 1
ATOM 784 C C . LEU A 1 105 ? 11.666 4.590 -7.608 1.00 97.75 105 LEU A C 1
ATOM 786 O O . LEU A 1 105 ? 10.747 4.751 -6.800 1.00 97.75 105 LEU A O 1
ATOM 790 N N . ASN A 1 106 ? 12.924 4.375 -7.209 1.00 98.19 106 ASN A N 1
ATOM 791 C CA . ASN A 1 106 ? 13.320 4.393 -5.795 1.00 98.19 106 ASN A CA 1
ATOM 792 C C . ASN A 1 106 ? 13.289 5.807 -5.208 1.00 98.19 106 ASN A C 1
ATOM 794 O O . ASN A 1 106 ? 12.926 5.977 -4.047 1.00 98.19 106 ASN A O 1
ATOM 798 N N . ARG A 1 107 ? 13.585 6.840 -6.005 1.00 98.38 107 ARG A N 1
ATOM 799 C CA . ARG A 1 107 ? 13.394 8.233 -5.582 1.00 98.38 107 ARG A CA 1
ATOM 800 C C . ARG A 1 107 ? 11.918 8.525 -5.291 1.00 98.38 107 ARG A C 1
ATOM 802 O O . ARG A 1 107 ? 11.623 9.113 -4.256 1.00 98.38 107 ARG A O 1
ATOM 809 N N . GLY A 1 108 ? 10.997 8.063 -6.139 1.00 98.38 108 GLY A N 1
ATOM 810 C CA . GLY A 1 108 ? 9.555 8.165 -5.879 1.00 98.38 108 GLY A CA 1
ATOM 811 C C . GLY A 1 108 ? 9.136 7.478 -4.573 1.00 98.38 108 GLY A C 1
ATOM 812 O O . GLY A 1 108 ? 8.421 8.068 -3.764 1.00 98.38 108 GLY A O 1
ATOM 813 N N . ARG A 1 109 ? 9.657 6.272 -4.311 1.00 98.38 109 ARG A N 1
ATOM 814 C CA . ARG A 1 109 ? 9.435 5.539 -3.050 1.00 98.38 109 ARG A CA 1
ATOM 815 C C . ARG A 1 109 ? 9.954 6.302 -1.831 1.00 98.38 109 ARG A C 1
ATOM 817 O O . ARG A 1 109 ? 9.270 6.352 -0.810 1.00 98.38 109 ARG A O 1
ATOM 824 N N . ALA A 1 110 ? 11.123 6.932 -1.947 1.00 98.50 110 ALA A N 1
ATOM 825 C CA . ALA A 1 110 ? 11.684 7.775 -0.894 1.00 98.50 110 ALA A CA 1
ATOM 826 C C . ALA A 1 110 ? 10.813 9.013 -0.623 1.00 98.50 110 ALA A C 1
ATOM 828 O O . ALA A 1 110 ? 10.596 9.362 0.534 1.00 98.50 110 ALA A O 1
ATOM 829 N N . TYR A 1 111 ? 10.255 9.642 -1.662 1.00 98.56 111 TYR A N 1
ATOM 830 C CA . TYR A 1 111 ? 9.325 10.764 -1.496 1.00 98.56 111 TYR A CA 1
ATOM 831 C C . TYR A 1 111 ? 8.017 10.350 -0.825 1.00 98.56 111 TYR A C 1
ATOM 833 O O . TYR A 1 111 ? 7.546 11.051 0.067 1.00 98.56 111 TYR A O 1
ATOM 841 N N . LEU A 1 112 ? 7.455 9.195 -1.186 1.00 98.62 112 LEU A N 1
ATOM 842 C CA . LEU A 1 112 ? 6.291 8.656 -0.485 1.00 98.62 112 LEU A CA 1
ATOM 843 C C . LEU A 1 112 ? 6.604 8.380 0.996 1.00 98.62 112 LEU A C 1
ATOM 845 O O . LEU A 1 112 ? 5.798 8.711 1.865 1.00 98.62 112 LEU A O 1
ATOM 849 N N . ALA A 1 113 ? 7.771 7.803 1.296 1.00 98.50 113 ALA A N 1
ATOM 850 C CA . ALA A 1 113 ? 8.191 7.552 2.673 1.00 98.50 113 ALA A CA 1
ATOM 851 C C . ALA A 1 113 ? 8.355 8.854 3.478 1.00 98.50 113 ALA A C 1
ATOM 853 O O . ALA A 1 113 ? 7.945 8.911 4.636 1.00 98.50 113 ALA A O 1
ATOM 854 N N . ASP A 1 114 ? 8.885 9.913 2.861 1.00 98.56 114 ASP A N 1
ATOM 855 C CA . ASP A 1 114 ? 8.961 11.247 3.463 1.00 98.56 114 ASP A CA 1
ATOM 856 C C . ASP A 1 114 ? 7.568 11.846 3.735 1.00 98.56 114 ASP A C 1
ATOM 858 O O . ASP A 1 114 ? 7.310 12.346 4.832 1.00 98.56 114 ASP A O 1
ATOM 862 N N . VAL A 1 115 ? 6.633 11.746 2.781 1.00 98.62 115 VAL A N 1
ATOM 863 C CA . VAL A 1 115 ? 5.234 12.172 2.978 1.00 98.62 115 VAL A CA 1
ATOM 864 C C . VAL A 1 115 ? 4.598 11.426 4.152 1.00 98.62 115 VAL A C 1
ATOM 866 O O . VAL A 1 115 ? 3.970 12.052 5.008 1.00 98.62 115 VAL A O 1
ATOM 869 N N . ALA A 1 116 ? 4.787 10.107 4.222 1.00 98.56 116 ALA A N 1
ATOM 870 C CA . ALA A 1 116 ? 4.298 9.282 5.321 1.00 98.56 116 ALA A CA 1
ATOM 871 C C . ALA A 1 116 ? 4.891 9.733 6.664 1.00 98.56 116 ALA A C 1
ATOM 873 O O . ALA A 1 116 ? 4.148 9.985 7.615 1.00 98.56 116 ALA A O 1
ATOM 874 N N . HIS A 1 117 ? 6.210 9.939 6.720 1.00 98.31 117 HIS A N 1
ATOM 875 C CA . HIS A 1 117 ? 6.908 10.400 7.916 1.00 98.31 117 HIS A CA 1
ATOM 876 C C . HIS A 1 117 ? 6.379 11.751 8.417 1.00 98.31 117 HIS A C 1
ATOM 878 O O . HIS A 1 117 ? 5.999 11.867 9.583 1.00 98.31 117 HIS A O 1
ATOM 884 N N . ARG A 1 118 ? 6.249 12.748 7.530 1.00 98.31 118 ARG A N 1
ATOM 885 C CA . ARG A 1 118 ? 5.714 14.082 7.868 1.00 98.31 118 ARG A CA 1
ATOM 886 C C . ARG A 1 118 ? 4.270 14.058 8.376 1.00 98.31 118 ARG A C 1
ATOM 888 O O . ARG A 1 118 ? 3.839 15.005 9.028 1.00 98.31 118 ARG A O 1
ATOM 895 N N . ARG A 1 119 ? 3.514 12.998 8.080 1.00 98.19 119 ARG A N 1
ATOM 896 C CA . ARG A 1 119 ? 2.130 12.794 8.542 1.00 98.19 119 ARG A CA 1
ATOM 897 C C . ARG A 1 119 ? 2.012 11.787 9.689 1.00 98.19 119 ARG A C 1
ATOM 899 O O . ARG A 1 119 ? 0.898 11.438 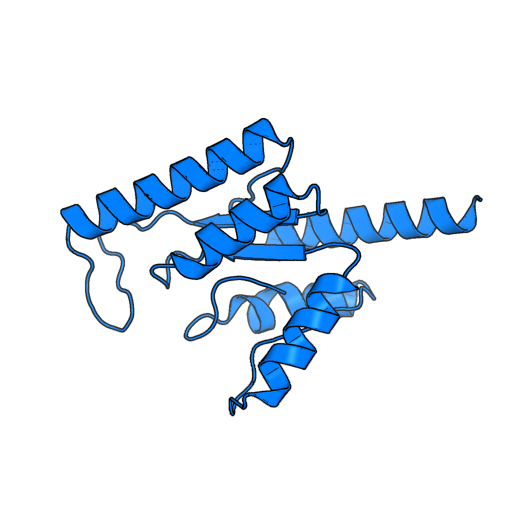10.068 1.00 98.19 119 ARG A O 1
ATOM 906 N N . GLY A 1 120 ? 3.130 11.322 10.251 1.00 97.56 120 GLY A N 1
ATOM 907 C CA . GLY A 1 120 ? 3.130 10.352 11.349 1.00 97.56 120 GLY A CA 1
ATOM 908 C C . GLY A 1 120 ? 2.628 8.960 10.945 1.00 97.56 120 GLY A C 1
ATOM 909 O O . GLY A 1 120 ? 2.136 8.216 11.792 1.00 97.56 120 GLY A O 1
ATOM 910 N N . VAL A 1 121 ? 2.724 8.605 9.660 1.00 98.31 121 VAL A N 1
ATOM 911 C CA . VAL A 1 121 ? 2.374 7.283 9.127 1.00 98.31 121 VAL A CA 1
ATOM 912 C C . VAL A 1 121 ? 3.639 6.417 9.069 1.00 98.31 121 VAL A C 1
ATOM 914 O O . VAL A 1 121 ? 4.553 6.733 8.305 1.00 98.31 121 VAL A O 1
ATOM 917 N N . PRO A 1 122 ? 3.728 5.324 9.851 1.00 96.56 122 PRO A N 1
ATOM 918 C CA . PRO A 1 122 ? 4.866 4.415 9.787 1.00 96.56 122 PRO A CA 1
ATOM 919 C C . PRO A 1 122 ? 4.954 3.701 8.434 1.00 96.56 122 PRO A C 1
ATOM 921 O O . PRO A 1 122 ? 3.942 3.250 7.891 1.00 96.56 122 PRO A O 1
ATOM 924 N N . VAL A 1 123 ? 6.182 3.551 7.929 1.00 98.31 123 VAL A N 1
ATOM 925 C CA . VAL A 1 123 ? 6.483 2.738 6.746 1.00 98.31 123 VAL A CA 1
ATOM 926 C C . VAL A 1 123 ? 7.028 1.390 7.197 1.00 98.31 123 VAL A C 1
ATOM 928 O O . VAL A 1 123 ? 8.059 1.300 7.864 1.00 98.31 123 VAL A O 1
ATOM 931 N N . HIS A 1 124 ? 6.320 0.335 6.831 1.00 98.19 124 HIS A N 1
ATOM 932 C CA . HIS A 1 124 ? 6.646 -1.042 7.146 1.00 98.19 124 HIS A CA 1
ATOM 933 C C . HIS A 1 124 ? 7.579 -1.639 6.094 1.00 98.19 124 HIS A C 1
ATOM 935 O O . HIS A 1 124 ? 7.439 -1.385 4.897 1.00 98.19 124 HIS A O 1
ATOM 941 N N . LYS A 1 125 ? 8.514 -2.476 6.553 1.00 93.44 125 LYS A N 1
ATOM 942 C CA . LYS A 1 125 ? 9.456 -3.194 5.680 1.00 93.44 125 LYS A CA 1
ATOM 943 C C .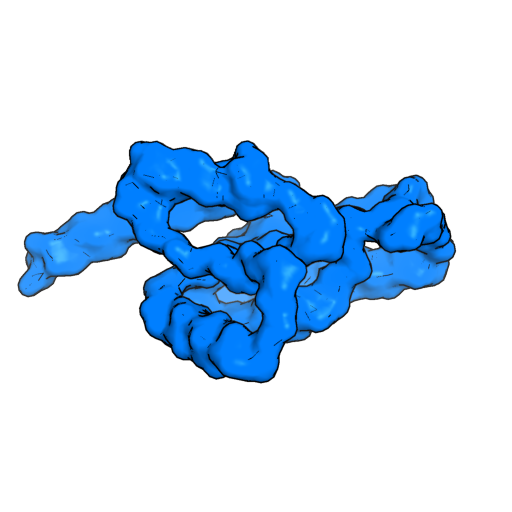 LYS A 1 125 ? 8.857 -4.453 5.058 1.00 93.44 125 LYS A C 1
ATOM 945 O O . LYS A 1 125 ? 9.362 -4.919 4.049 1.00 93.44 125 LYS A O 1
ATOM 950 N N . THR A 1 126 ? 7.831 -5.027 5.686 1.00 95.81 126 THR A N 1
ATOM 951 C CA . THR A 1 126 ? 7.193 -6.269 5.238 1.00 95.81 126 THR A CA 1
ATOM 952 C C . THR A 1 126 ? 5.682 -6.175 5.367 1.00 95.81 126 THR A C 1
ATOM 954 O O . THR A 1 126 ? 5.164 -5.517 6.277 1.00 95.81 126 THR A O 1
ATOM 957 N N . VAL A 1 127 ? 4.981 -6.901 4.496 1.00 96.88 127 VAL A N 1
ATOM 958 C CA . VAL A 1 127 ? 3.518 -7.029 4.529 1.00 96.88 127 VAL A CA 1
ATOM 959 C C . VAL A 1 127 ? 3.045 -7.597 5.863 1.00 96.88 127 VAL A C 1
ATOM 961 O O . VAL A 1 127 ? 2.137 -7.028 6.461 1.00 96.88 127 VAL A O 1
ATOM 964 N N . ALA A 1 128 ? 3.712 -8.631 6.384 1.00 97.12 128 ALA A N 1
ATOM 965 C CA . ALA A 1 128 ? 3.390 -9.216 7.686 1.00 97.12 128 ALA A CA 1
ATOM 966 C C . ALA A 1 128 ? 3.376 -8.162 8.809 1.00 97.12 128 ALA A C 1
ATOM 968 O O . ALA A 1 128 ? 2.371 -8.002 9.495 1.00 97.12 128 ALA A O 1
ATOM 969 N N . SER A 1 129 ? 4.437 -7.349 8.919 1.00 97.81 129 SER A N 1
ATOM 970 C CA . SER A 1 129 ? 4.517 -6.321 9.967 1.00 97.81 129 SER A CA 1
ATOM 971 C C . SER A 1 129 ? 3.439 -5.236 9.840 1.00 97.81 129 SER A C 1
ATOM 973 O O . SER A 1 129 ? 2.998 -4.679 10.845 1.00 97.81 129 SER A O 1
ATOM 975 N N . ALA A 1 130 ? 3.008 -4.919 8.614 1.00 98.31 130 ALA A N 1
ATOM 976 C CA . ALA A 1 130 ? 1.931 -3.963 8.384 1.00 98.31 130 ALA A CA 1
ATOM 977 C C . ALA A 1 130 ? 0.565 -4.553 8.751 1.00 98.31 130 ALA A C 1
ATOM 979 O O . ALA A 1 130 ? -0.260 -3.866 9.350 1.00 98.31 130 ALA A O 1
ATOM 980 N N . VAL A 1 131 ? 0.333 -5.828 8.432 1.00 98.25 131 VAL A N 1
ATOM 981 C CA . VAL A 1 131 ? -0.906 -6.538 8.774 1.00 98.25 131 VAL A CA 1
ATOM 982 C C . VAL A 1 131 ? -1.054 -6.677 10.289 1.00 98.25 131 VAL A C 1
ATOM 984 O O . VAL A 1 131 ? -2.122 -6.373 10.820 1.00 98.25 131 VAL A O 1
ATOM 987 N N . ASP A 1 132 ? 0.022 -7.003 11.008 1.00 98.31 132 ASP A N 1
ATOM 988 C CA . ASP A 1 132 ? 0.022 -7.026 12.477 1.00 98.31 132 ASP A CA 1
ATOM 989 C C . ASP A 1 132 ? -0.362 -5.661 13.066 1.00 98.31 132 ASP A C 1
ATOM 991 O O . ASP A 1 132 ? -1.163 -5.563 14.003 1.00 98.31 132 ASP A O 1
ATOM 995 N N . ALA A 1 133 ? 0.161 -4.578 12.482 1.00 98.38 133 ALA A N 1
ATOM 996 C CA . ALA A 1 133 ? -0.170 -3.222 12.899 1.00 98.38 133 ALA A CA 1
ATOM 997 C C . ALA A 1 133 ? -1.643 -2.867 12.626 1.00 98.38 133 ALA A C 1
ATOM 999 O O . ALA A 1 133 ? -2.283 -2.242 13.481 1.00 98.38 133 ALA A O 1
ATOM 1000 N N . VAL A 1 134 ? -2.199 -3.304 11.488 1.00 98.38 134 VAL A N 1
ATOM 1001 C CA . VAL A 1 134 ? -3.630 -3.170 11.161 1.00 98.38 134 VAL A CA 1
ATOM 1002 C C . VAL A 1 134 ? -4.485 -3.904 12.193 1.00 98.38 134 VAL A C 1
ATOM 1004 O O . VAL A 1 134 ? -5.403 -3.305 12.757 1.00 98.38 134 VAL A O 1
ATOM 1007 N N . ILE A 1 135 ? -4.171 -5.168 12.490 1.00 98.50 135 ILE A N 1
ATOM 1008 C CA . ILE A 1 135 ? -4.910 -5.993 13.458 1.00 98.50 135 ILE A CA 1
ATOM 1009 C C . ILE A 1 135 ? -4.866 -5.354 14.848 1.00 98.50 135 ILE A C 1
ATOM 1011 O O . ILE A 1 135 ? -5.903 -5.179 15.495 1.00 98.50 135 ILE A O 1
ATOM 1015 N N . GLY A 1 136 ? -3.675 -4.959 15.302 1.00 98.19 136 GLY A N 1
ATOM 1016 C CA . GLY A 1 136 ? -3.494 -4.311 16.597 1.00 98.19 136 GLY A CA 1
ATOM 1017 C C . GLY A 1 136 ? -4.284 -3.007 16.712 1.00 98.19 136 GLY A C 1
ATOM 1018 O O . GLY A 1 136 ? -4.905 -2.747 17.743 1.00 98.19 136 GLY A O 1
ATOM 1019 N N . TRP A 1 137 ? -4.304 -2.195 15.655 1.00 97.94 137 TRP A N 1
ATOM 1020 C CA . TRP A 1 137 ? -5.103 -0.971 15.618 1.00 97.94 137 TRP A CA 1
ATOM 1021 C C . TRP A 1 137 ? -6.610 -1.248 15.602 1.00 97.94 137 TRP A C 1
ATOM 1023 O O . TRP A 1 137 ? -7.340 -0.610 16.358 1.00 97.94 137 TRP A O 1
ATOM 1033 N N . SER A 1 138 ? -7.065 -2.221 14.809 1.00 97.12 138 SER A N 1
ATOM 1034 C CA . SER A 1 138 ? -8.481 -2.595 14.704 1.00 97.12 138 SER A CA 1
ATOM 1035 C C . SER A 1 138 ? -9.049 -3.040 16.056 1.00 97.12 138 SER A C 1
ATOM 1037 O O . SER A 1 138 ? -10.102 -2.569 16.487 1.00 97.12 138 SER A O 1
ATOM 1039 N N . ARG A 1 139 ? -8.291 -3.856 16.800 1.00 97.00 139 ARG A N 1
ATOM 1040 C CA . ARG A 1 139 ? -8.658 -4.296 18.156 1.00 97.00 139 ARG A CA 1
ATOM 1041 C C . ARG A 1 139 ? -8.771 -3.136 19.146 1.00 97.00 139 ARG A C 1
ATOM 1043 O O . ARG A 1 139 ? -9.728 -3.098 19.915 1.00 97.00 139 ARG A O 1
ATOM 1050 N N . ARG A 1 140 ? -7.824 -2.187 19.124 1.00 96.88 140 ARG A N 1
ATOM 1051 C CA . ARG A 1 140 ? -7.876 -0.994 19.993 1.00 96.88 140 ARG A CA 1
ATOM 1052 C C . ARG A 1 140 ? -9.097 -0.134 19.684 1.00 96.88 140 ARG A C 1
ATOM 1054 O O . ARG A 1 140 ? -9.851 0.186 20.596 1.00 96.88 140 ARG A O 1
ATOM 1061 N N . ARG A 1 141 ? -9.349 0.128 18.400 1.00 94.50 141 ARG A N 1
ATOM 1062 C CA . ARG A 1 141 ? -10.521 0.886 17.949 1.00 94.50 141 ARG A CA 1
ATOM 1063 C C . ARG A 1 141 ? -11.833 0.227 18.383 1.00 94.50 141 ARG A C 1
ATOM 1065 O O . ARG A 1 141 ? -12.714 0.909 18.891 1.00 94.50 141 ARG A O 1
ATOM 1072 N N . ALA A 1 142 ? -11.962 -1.091 18.227 1.00 92.06 142 ALA A N 1
ATOM 1073 C CA . ALA A 1 142 ? -13.155 -1.818 18.662 1.00 92.06 142 ALA A CA 1
ATOM 1074 C C . ALA A 1 142 ? -13.348 -1.768 20.189 1.00 92.06 142 ALA A C 1
ATOM 1076 O O . ALA A 1 142 ? -14.478 -1.699 20.667 1.00 92.06 142 ALA A O 1
ATOM 1077 N N . ALA A 1 143 ? -12.261 -1.791 20.966 1.00 92.50 143 ALA A N 1
ATOM 1078 C CA . ALA A 1 143 ? -12.327 -1.659 22.420 1.00 92.50 143 ALA A CA 1
ATOM 1079 C C . ALA A 1 143 ? -12.755 -0.249 22.860 1.00 92.50 143 ALA A C 1
ATOM 1081 O O . ALA A 1 143 ? -13.543 -0.123 23.792 1.00 92.50 143 ALA A O 1
ATOM 1082 N N . GLU A 1 144 ? -12.272 0.796 22.187 1.00 91.75 144 GLU A N 1
ATOM 1083 C CA . GLU A 1 144 ? -12.661 2.192 22.436 1.00 91.75 144 GLU A CA 1
ATOM 1084 C C . GLU A 1 144 ? -14.144 2.428 22.121 1.00 91.75 144 GLU A C 1
ATOM 1086 O O . GLU A 1 144 ? -14.855 3.021 22.925 1.00 91.75 144 GLU A O 1
ATOM 1091 N N . GLN A 1 145 ? -14.639 1.878 21.010 1.00 86.44 145 GLN A N 1
ATOM 1092 C CA . GLN A 1 145 ? -16.046 1.988 20.600 1.00 86.44 145 GLN A CA 1
ATOM 1093 C C . GLN A 1 145 ? -17.033 1.273 21.532 1.00 86.44 145 GLN A C 1
ATOM 1095 O O . GLN A 1 145 ? -18.211 1.594 21.516 1.00 86.44 145 GLN A O 1
ATOM 1100 N N . ARG A 1 146 ? -16.581 0.294 22.325 1.00 85.38 146 ARG A N 1
ATOM 1101 C CA . ARG A 1 146 ? -17.416 -0.392 23.331 1.00 85.38 146 ARG A CA 1
ATOM 1102 C C . ARG A 1 146 ? -17.454 0.330 24.679 1.00 85.38 146 ARG A C 1
ATOM 1104 O O . ARG A 1 146 ? -18.204 -0.082 25.557 1.00 85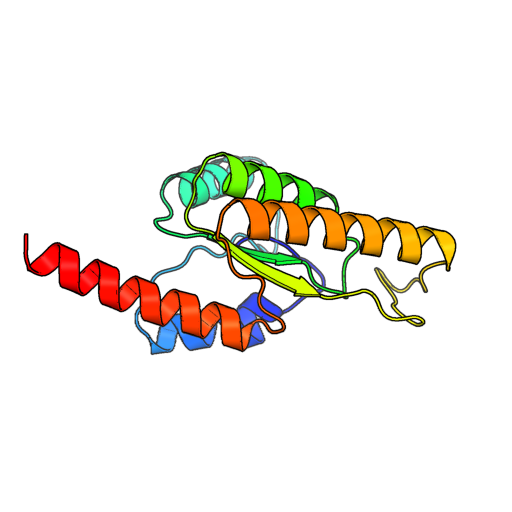.38 146 ARG A O 1
ATOM 1111 N N . ARG A 1 147 ? -16.572 1.313 24.881 1.00 79.56 147 ARG A N 1
ATOM 1112 C CA . ARG A 1 147 ? -16.429 2.062 26.138 1.00 79.56 147 ARG A CA 1
ATOM 1113 C C . ARG A 1 147 ? -17.137 3.417 26.119 1.00 79.56 147 ARG A C 1
ATOM 1115 O O . ARG A 1 147 ? -17.290 3.993 27.191 1.00 79.56 147 ARG A O 1
ATOM 1122 N N . GLY A 1 148 ? -17.487 3.926 24.939 1.00 62.53 148 GLY A N 1
ATOM 1123 C CA . GLY A 1 148 ? -18.317 5.121 24.755 1.00 62.53 148 GLY A CA 1
ATOM 1124 C C . GLY A 1 148 ? -19.761 4.732 24.506 1.00 62.53 148 GLY A C 1
ATOM 1125 O O . GLY A 1 148 ? -20.634 5.494 24.965 1.00 62.53 148 GLY A O 1
#

Radius of gyration: 15.77 Å; Cα contacts (8 Å, |Δi|>4): 180; chains: 1; bounding box: 38×30×44 Å

Sequence (148 aa):
LGGACNPTRWRFDHAMPALDAAGVPYYNPQVAEWSEALVAIEAAAKHDAAALLFVISAETRGVASMVEASELITAGRKVFLVCEELQEHATVDGTKLGKAERKDLNRGRAYLADVAHRRGVPVHKTVASAVDAVIGWSRRRAAEQRRG

pLDDT: mean 94.13, std 6.03, range [62.53, 98.75]